Protein AF-A0A820BDB0-F1 (afdb_monomer_lite)

Foldseek 3Di:
DVVVVVVVVVVVVVVVVVVVLVVLLVCLLCVLQVVLLVVLLVQVVVLVVQLVCCCPPVVDDNLVSLVVSLVSNVVVLVCLLCVCQPPPVNVQSNLSHLNSLVSQLVVLVVVLVVQPDPPDQDPSNVSSVVSNVVSVVSSVVSVVSSVVCVVVVVHDSRD

Structure (mmCIF, N/CA/C/O backbone):
data_AF-A0A820BDB0-F1
#
_entry.id   AF-A0A820BDB0-F1
#
loop_
_atom_site.group_PDB
_atom_site.id
_atom_site.type_symbol
_atom_site.label_atom_id
_atom_site.label_alt_id
_atom_site.label_comp_id
_atom_site.label_asym_id
_atom_site.label_entity_id
_atom_site.label_seq_id
_atom_site.pdbx_PDB_ins_code
_atom_site.Cartn_x
_atom_site.Cartn_y
_atom_site.Cartn_z
_atom_site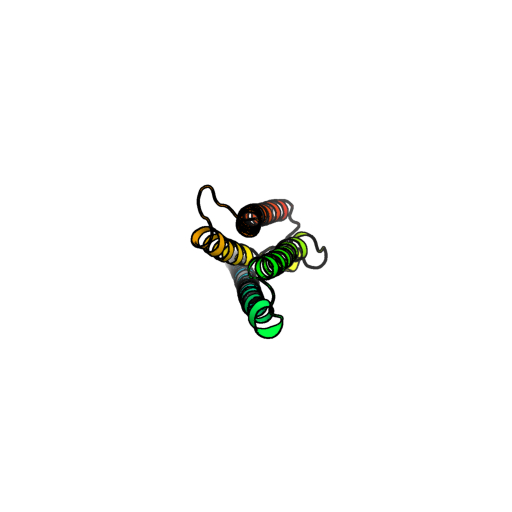.occupancy
_atom_site.B_iso_or_equiv
_atom_site.auth_seq_id
_atom_site.auth_comp_id
_atom_site.auth_asym_id
_atom_site.auth_atom_id
_atom_site.pdbx_PDB_model_num
ATOM 1 N N . MET A 1 1 ? -28.935 -10.140 50.863 1.00 63.50 1 MET A N 1
ATOM 2 C CA . MET A 1 1 ? -28.958 -11.071 49.709 1.00 63.50 1 MET A CA 1
ATOM 3 C C . MET A 1 1 ? -29.262 -10.374 48.379 1.00 63.50 1 MET A C 1
ATOM 5 O O . MET A 1 1 ? -28.378 -10.364 47.539 1.00 63.50 1 MET A O 1
ATOM 9 N N . LYS A 1 2 ? -30.409 -9.692 48.205 1.00 73.88 2 LYS A N 1
ATOM 10 C CA . LYS A 1 2 ? -30.790 -9.021 46.934 1.00 73.88 2 LYS A CA 1
ATOM 11 C C . LYS A 1 2 ? -29.777 -8.003 46.371 1.00 73.88 2 LYS A C 1
ATOM 13 O O . LYS A 1 2 ? -29.694 -7.818 45.164 1.00 73.88 2 LYS A O 1
ATOM 18 N N . PHE A 1 3 ? -28.999 -7.336 47.229 1.00 72.94 3 PHE A N 1
ATOM 19 C CA . PHE A 1 3 ? -27.989 -6.364 46.789 1.00 72.94 3 PHE A CA 1
ATOM 20 C C . PHE A 1 3 ? -26.776 -7.031 46.120 1.00 72.94 3 PHE A C 1
ATOM 22 O O . PHE A 1 3 ? -26.340 -6.586 45.065 1.00 72.94 3 PHE A O 1
ATOM 29 N N . ALA A 1 4 ? -26.282 -8.139 46.683 1.00 73.81 4 ALA A N 1
ATOM 30 C CA . ALA A 1 4 ? -25.167 -8.900 46.113 1.00 73.81 4 ALA A CA 1
ATOM 31 C C . ALA A 1 4 ? -25.529 -9.521 44.751 1.00 73.81 4 ALA A C 1
ATOM 33 O O . ALA A 1 4 ? -24.712 -9.529 43.836 1.00 73.81 4 ALA A O 1
ATOM 34 N N . GLU A 1 5 ? -26.775 -9.969 44.595 1.00 79.44 5 GLU A N 1
ATOM 35 C CA . GLU A 1 5 ? -27.311 -10.486 43.331 1.00 79.44 5 GLU A CA 1
ATOM 36 C C . GLU A 1 5 ? -27.446 -9.389 42.260 1.00 79.44 5 GLU A C 1
ATOM 38 O O . GLU A 1 5 ? -27.127 -9.595 41.090 1.00 79.44 5 GLU A O 1
ATOM 43 N N . LYS A 1 6 ? -27.843 -8.173 42.658 1.00 80.12 6 LYS A N 1
ATOM 44 C CA . LYS A 1 6 ? -27.886 -7.029 41.742 1.00 80.12 6 LYS A CA 1
ATOM 45 C C . LYS A 1 6 ? -26.482 -6.632 41.272 1.00 80.12 6 LYS A C 1
ATOM 47 O O . LYS A 1 6 ? -26.294 -6.412 40.079 1.00 80.12 6 LYS A O 1
ATOM 52 N N . VAL A 1 7 ? -25.496 -6.595 42.171 1.00 80.81 7 VAL A N 1
ATOM 53 C CA . VAL A 1 7 ? -24.095 -6.282 41.824 1.00 80.81 7 VAL A CA 1
ATOM 54 C C . VAL A 1 7 ? -23.508 -7.323 40.866 1.00 80.81 7 VAL A C 1
ATOM 56 O O . VAL A 1 7 ? -22.918 -6.940 39.855 1.00 80.81 7 VAL A O 1
ATOM 59 N N . SER A 1 8 ? -23.738 -8.618 41.110 1.00 82.50 8 SER A N 1
ATOM 60 C CA . SER A 1 8 ? -23.249 -9.678 40.218 1.00 82.50 8 SER A CA 1
ATOM 61 C C . SER A 1 8 ? -23.912 -9.637 38.838 1.00 82.50 8 SER A C 1
ATOM 63 O O . SER A 1 8 ? -23.250 -9.867 37.826 1.00 82.50 8 SER A O 1
ATOM 65 N N . SER A 1 9 ? -25.199 -9.271 38.767 1.00 82.69 9 SER A N 1
ATOM 66 C CA . SER A 1 9 ? -25.885 -9.077 37.487 1.00 82.69 9 SER A CA 1
ATOM 67 C C . SER A 1 9 ? -25.294 -7.913 36.686 1.00 82.69 9 SER A C 1
ATOM 69 O O . SER A 1 9 ? -25.087 -8.049 35.484 1.00 82.69 9 SER A O 1
ATOM 71 N N . VAL A 1 10 ? -24.964 -6.786 37.328 1.00 85.44 10 VAL A N 1
ATOM 72 C CA . VAL A 1 10 ? -24.371 -5.618 36.655 1.00 85.44 10 VAL A CA 1
ATOM 73 C C . VAL A 1 10 ? -22.967 -5.941 36.146 1.00 85.44 10 VAL A C 1
ATOM 75 O O . VAL A 1 10 ? -22.664 -5.628 35.000 1.00 85.44 10 VAL A O 1
ATOM 78 N N . GLN A 1 11 ? -22.140 -6.628 36.943 1.00 85.69 11 GLN A N 1
ATOM 79 C CA . GLN A 1 11 ? -20.815 -7.076 36.497 1.00 85.69 11 GLN A CA 1
ATOM 80 C C . GLN A 1 11 ? -20.902 -7.966 35.255 1.00 85.69 11 GLN A C 1
ATOM 82 O O . GLN A 1 11 ? -20.199 -7.714 34.279 1.00 85.69 11 GLN A O 1
ATOM 87 N N . ARG A 1 12 ? -21.831 -8.929 35.242 1.00 85.00 12 ARG A N 1
ATOM 88 C CA . ARG A 1 12 ? -22.032 -9.822 34.095 1.00 85.00 12 ARG A CA 1
ATOM 89 C C . ARG A 1 12 ? -22.440 -9.063 32.826 1.00 85.00 12 ARG A C 1
ATOM 91 O O . ARG A 1 12 ? -21.932 -9.361 31.751 1.00 85.00 12 ARG A O 1
ATOM 98 N N . HIS A 1 13 ? -23.321 -8.065 32.931 1.00 85.56 13 HIS A N 1
ATOM 99 C CA . HIS A 1 13 ? -23.686 -7.234 31.776 1.00 85.56 13 HIS A CA 1
ATOM 100 C C . HIS A 1 13 ? -22.496 -6.409 31.263 1.00 85.56 13 HIS A C 1
ATOM 102 O O . HIS A 1 13 ? -22.282 -6.346 30.055 1.00 85.56 13 HIS A O 1
ATOM 108 N N . THR A 1 14 ? -21.689 -5.826 32.155 1.00 86.31 14 THR A N 1
ATOM 109 C CA . THR A 1 14 ? -20.484 -5.070 31.772 1.00 86.31 14 THR A CA 1
ATOM 110 C C . THR A 1 14 ? -19.464 -5.954 31.053 1.00 86.31 14 THR A C 1
ATOM 112 O O . THR A 1 14 ? -18.884 -5.534 30.053 1.00 86.31 14 THR A O 1
ATOM 115 N N . GLU A 1 15 ? -19.271 -7.191 31.513 1.00 88.00 15 GLU A N 1
ATOM 116 C CA . GLU A 1 15 ? -18.384 -8.167 30.870 1.00 88.00 15 GLU A CA 1
ATOM 117 C C . GLU A 1 15 ? -18.865 -8.551 29.465 1.00 88.00 15 GLU A C 1
ATOM 119 O O . GLU A 1 15 ? -18.070 -8.542 28.524 1.00 88.00 15 GLU A O 1
ATOM 124 N N . ILE A 1 16 ? -20.168 -8.814 29.300 1.00 87.12 16 ILE A N 1
ATOM 125 C CA . ILE A 1 16 ? -20.770 -9.137 27.997 1.00 87.12 16 ILE A CA 1
ATOM 126 C C . ILE A 1 16 ? -20.604 -7.969 27.020 1.00 87.12 16 ILE A C 1
ATOM 128 O O . ILE A 1 16 ? -20.222 -8.183 25.868 1.00 87.12 16 ILE A O 1
ATOM 132 N N . ILE A 1 17 ? -20.845 -6.734 27.471 1.00 85.44 17 ILE A N 1
ATOM 133 C CA . ILE A 1 17 ? -20.674 -5.533 26.643 1.00 85.44 17 ILE A CA 1
ATOM 134 C C . ILE A 1 17 ? -19.205 -5.386 26.233 1.00 85.44 17 ILE A C 1
ATOM 136 O O . ILE A 1 17 ? -18.908 -5.211 25.054 1.00 85.44 17 ILE A O 1
ATOM 140 N N . ALA A 1 18 ? -18.270 -5.528 27.175 1.00 84.12 18 ALA A N 1
ATOM 141 C CA . ALA A 1 18 ? -16.841 -5.429 26.889 1.00 84.12 18 ALA A CA 1
ATOM 142 C C . ALA A 1 18 ? -16.346 -6.520 25.922 1.00 84.12 18 ALA A C 1
ATOM 144 O O . ALA A 1 18 ? -15.468 -6.268 25.096 1.00 84.12 18 ALA A O 1
ATOM 145 N N . GLN A 1 19 ? -16.889 -7.737 26.004 1.00 86.62 19 GLN A N 1
ATOM 146 C CA . GLN A 1 19 ? -16.579 -8.808 25.059 1.00 86.62 19 GLN A CA 1
ATOM 147 C C . GLN A 1 19 ? -17.158 -8.525 23.670 1.00 86.62 19 GLN A C 1
ATOM 149 O O . GLN A 1 19 ? -16.409 -8.527 22.699 1.00 86.62 19 GLN A O 1
ATOM 154 N N . THR A 1 20 ? -18.443 -8.179 23.593 1.00 86.19 20 THR A N 1
ATOM 155 C CA . THR A 1 20 ? -19.123 -7.842 22.331 1.00 86.19 20 THR A CA 1
ATOM 156 C C . THR A 1 20 ? -18.404 -6.710 21.596 1.00 86.19 20 THR A C 1
ATOM 158 O O . THR A 1 20 ? -18.164 -6.786 20.395 1.00 86.19 20 THR A O 1
ATOM 161 N N . ASN A 1 21 ? -17.974 -5.688 22.335 1.00 83.56 21 ASN A N 1
ATOM 162 C CA . ASN A 1 21 ? -17.204 -4.564 21.814 1.00 83.56 21 ASN A CA 1
ATOM 163 C C . ASN A 1 21 ? -15.867 -4.994 21.189 1.00 83.56 21 ASN A C 1
ATOM 165 O O . ASN A 1 21 ? -15.493 -4.506 20.123 1.00 83.56 21 ASN A O 1
ATOM 169 N N . ARG A 1 22 ? -15.155 -5.932 21.827 1.00 83.19 22 ARG A N 1
ATOM 170 C CA . ARG A 1 22 ? -13.909 -6.492 21.280 1.00 83.19 22 ARG A CA 1
ATOM 171 C C . ARG A 1 22 ? -14.163 -7.318 20.025 1.00 83.19 22 ARG A C 1
ATOM 173 O O . ARG A 1 22 ? -13.412 -7.180 19.063 1.00 83.19 22 ARG A O 1
ATOM 180 N N . ASP A 1 23 ? -15.219 -8.123 20.010 1.00 87.44 23 ASP A N 1
ATOM 181 C CA . ASP A 1 23 ? -15.560 -8.961 18.859 1.00 87.44 23 ASP A CA 1
ATOM 182 C C . ASP A 1 23 ? -15.941 -8.107 17.639 1.00 87.44 23 ASP A C 1
ATOM 184 O O . ASP A 1 23 ? -15.450 -8.350 16.535 1.00 87.44 23 ASP A O 1
ATOM 188 N N . ILE A 1 24 ? -16.736 -7.048 17.842 1.00 85.81 24 ILE A N 1
ATOM 189 C CA . ILE A 1 24 ? -17.090 -6.078 16.793 1.00 85.81 24 ILE A CA 1
ATOM 190 C C . ILE A 1 24 ? -15.837 -5.388 16.251 1.00 85.81 24 ILE A C 1
ATOM 192 O O . ILE A 1 24 ? -15.666 -5.278 15.033 1.00 85.81 24 ILE A O 1
ATOM 196 N N . TRP A 1 25 ? -14.943 -4.947 17.137 1.00 83.69 25 TRP A N 1
ATOM 197 C CA . TRP A 1 25 ? -13.697 -4.299 16.739 1.00 83.69 25 TRP A CA 1
ATOM 198 C C . TRP A 1 25 ? -12.800 -5.233 15.910 1.00 83.69 25 TRP A C 1
ATOM 200 O O . TRP A 1 25 ? -12.346 -4.855 14.827 1.00 83.69 25 TRP A O 1
ATOM 210 N N . CYS A 1 26 ? -12.607 -6.477 16.361 1.00 85.88 26 CYS A N 1
ATOM 211 C CA . CYS A 1 26 ? -11.857 -7.496 15.626 1.00 85.88 26 CYS A CA 1
ATOM 212 C C . CYS A 1 26 ? -12.474 -7.764 14.248 1.00 85.88 26 CYS A C 1
ATOM 214 O O . CYS A 1 26 ? -11.759 -7.813 13.246 1.00 85.88 26 CYS A O 1
ATOM 216 N N . LEU A 1 27 ? -13.801 -7.900 14.173 1.00 88.12 27 LEU A N 1
ATOM 217 C CA . LEU A 1 27 ? -14.504 -8.136 12.915 1.00 88.12 27 LEU A CA 1
ATOM 218 C C . LEU A 1 27 ? -14.298 -6.980 11.930 1.00 88.12 27 LEU A C 1
ATOM 220 O O . LEU A 1 27 ? -13.978 -7.227 10.767 1.00 88.12 27 LEU A O 1
ATOM 224 N N . ARG A 1 28 ? -14.423 -5.727 12.388 1.00 83.69 28 ARG A N 1
ATOM 225 C CA . ARG A 1 28 ? -14.155 -4.532 11.570 1.00 83.69 28 ARG A CA 1
ATOM 226 C C . ARG A 1 28 ? -12.715 -4.537 11.055 1.00 83.69 28 ARG A C 1
ATOM 228 O O . ARG A 1 28 ? -12.499 -4.356 9.857 1.00 83.69 28 ARG A O 1
ATOM 235 N N . PHE A 1 29 ? -11.748 -4.818 11.929 1.00 85.81 29 PHE A N 1
ATOM 236 C CA . PHE A 1 29 ? -10.336 -4.892 11.560 1.00 85.81 29 PHE A CA 1
ATOM 237 C C . PHE A 1 29 ? -10.085 -5.934 10.460 1.00 85.81 29 PHE A C 1
ATOM 239 O O . PHE A 1 29 ? -9.487 -5.612 9.430 1.00 85.81 29 PHE A O 1
ATOM 246 N N . PHE A 1 30 ? -10.566 -7.168 10.636 1.00 89.75 30 PHE A N 1
ATOM 247 C CA . PHE A 1 30 ? -10.361 -8.238 9.658 1.00 89.75 30 PHE A CA 1
ATOM 248 C C . PHE A 1 30 ? -11.111 -7.990 8.349 1.00 89.75 30 PHE A C 1
ATOM 250 O O . PHE A 1 30 ? -10.531 -8.176 7.280 1.00 89.75 30 PHE A O 1
ATOM 257 N N . ALA A 1 31 ? -12.364 -7.534 8.406 1.00 89.62 31 ALA A N 1
ATOM 258 C CA . ALA A 1 31 ? -13.163 -7.276 7.213 1.00 89.62 31 ALA A CA 1
ATOM 259 C C . ALA A 1 31 ? -12.545 -6.164 6.353 1.00 89.62 31 ALA A C 1
ATOM 261 O O . ALA A 1 31 ? -12.357 -6.341 5.148 1.00 89.62 31 ALA A O 1
ATOM 262 N N . GLN A 1 32 ? -12.157 -5.043 6.968 1.00 87.81 32 GLN A N 1
ATOM 263 C CA . GLN A 1 32 ? -11.559 -3.920 6.245 1.00 87.81 32 GLN A CA 1
ATOM 264 C C . GLN A 1 32 ? -10.202 -4.282 5.644 1.00 87.81 32 GLN A C 1
ATOM 266 O O . GLN A 1 32 ? -9.945 -3.959 4.484 1.00 87.81 32 GLN A O 1
ATOM 271 N N . ASN A 1 33 ? -9.350 -4.991 6.391 1.00 91.50 33 ASN A N 1
ATOM 272 C CA . ASN A 1 33 ? -8.068 -5.459 5.867 1.00 91.50 33 ASN A CA 1
ATOM 273 C C . ASN A 1 33 ? -8.242 -6.511 4.771 1.00 91.50 33 ASN A C 1
ATOM 275 O O . ASN A 1 33 ? -7.515 -6.465 3.786 1.00 91.50 33 ASN A O 1
ATOM 279 N N . GLY A 1 34 ? -9.214 -7.416 4.893 1.00 92.62 34 GLY A N 1
ATOM 280 C CA . GLY A 1 34 ? -9.510 -8.423 3.875 1.00 92.62 34 GLY A CA 1
ATOM 281 C C . GLY A 1 34 ? -9.931 -7.797 2.545 1.00 92.62 34 GLY A C 1
ATOM 282 O O . GLY A 1 34 ? -9.363 -8.119 1.501 1.00 92.62 34 GLY A O 1
ATOM 283 N N . VAL A 1 35 ? -10.868 -6.842 2.580 1.00 92.06 35 VAL A N 1
ATOM 284 C CA . VAL A 1 35 ? -11.305 -6.111 1.378 1.00 92.06 35 VAL A CA 1
ATOM 285 C C . VAL A 1 35 ? -10.161 -5.280 0.797 1.00 92.06 35 VAL A C 1
ATOM 287 O O . VAL A 1 35 ? -9.939 -5.304 -0.413 1.00 92.06 35 VAL A O 1
ATOM 290 N N . ALA A 1 36 ? -9.394 -4.586 1.641 1.00 91.94 36 ALA A N 1
ATOM 291 C CA . ALA A 1 36 ? -8.279 -3.760 1.190 1.00 91.94 36 ALA A CA 1
ATOM 292 C C . ALA A 1 36 ? -7.143 -4.601 0.574 1.00 91.94 36 ALA A C 1
ATOM 294 O O . ALA A 1 36 ? -6.585 -4.223 -0.456 1.00 91.94 36 ALA A O 1
ATOM 295 N N . PHE A 1 37 ? -6.841 -5.766 1.154 1.00 94.94 37 PHE A N 1
ATOM 296 C CA . PHE A 1 37 ? -5.898 -6.738 0.601 1.00 94.94 37 PHE A CA 1
ATOM 297 C C . PHE A 1 37 ? -6.348 -7.217 -0.779 1.00 94.94 37 PHE A C 1
ATOM 299 O O . PHE A 1 37 ? -5.568 -7.191 -1.731 1.00 94.94 37 PHE A O 1
ATOM 306 N N . PHE A 1 38 ? -7.617 -7.625 -0.900 1.00 95.44 38 PHE A N 1
ATOM 307 C CA . PHE A 1 38 ? -8.180 -8.075 -2.169 1.00 95.44 38 PHE A CA 1
ATOM 308 C C . PHE A 1 38 ? -8.103 -6.972 -3.231 1.00 95.44 38 PHE A C 1
ATOM 310 O O . PHE A 1 38 ? -7.616 -7.221 -4.333 1.00 95.44 38 PHE A O 1
ATOM 317 N N . ALA A 1 39 ? -8.487 -5.742 -2.880 1.00 94.88 39 ALA A N 1
ATOM 318 C CA . ALA A 1 39 ? -8.399 -4.590 -3.770 1.00 94.88 39 ALA A CA 1
ATOM 319 C C . ALA A 1 39 ? -6.956 -4.343 -4.245 1.00 94.88 39 ALA A C 1
ATOM 321 O O . ALA A 1 39 ? -6.716 -4.254 -5.450 1.00 94.88 39 ALA A O 1
ATOM 322 N N . ALA A 1 40 ? -5.977 -4.319 -3.334 1.00 95.38 40 ALA A N 1
ATOM 323 C CA . ALA A 1 40 ? -4.567 -4.134 -3.683 1.00 95.38 40 ALA A CA 1
ATOM 324 C C . ALA A 1 40 ? -4.049 -5.251 -4.607 1.00 95.38 40 ALA A C 1
ATOM 326 O O . ALA A 1 40 ? -3.38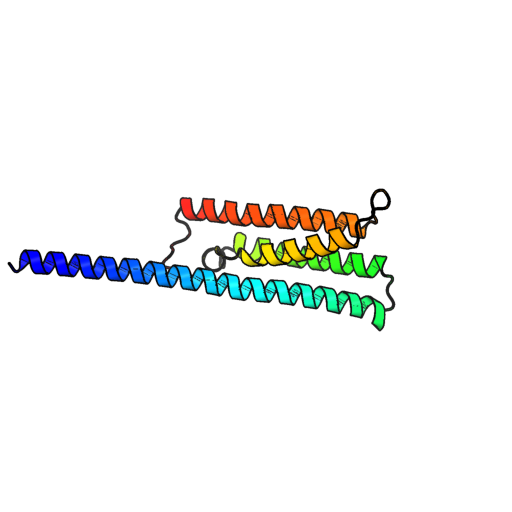6 -4.986 -5.612 1.00 95.38 40 ALA A O 1
ATOM 327 N N . TRP A 1 41 ? -4.414 -6.504 -4.325 1.00 96.12 41 TRP A N 1
ATOM 328 C CA . TRP A 1 41 ? -4.028 -7.645 -5.153 1.00 96.12 41 TRP A CA 1
ATOM 329 C C . TRP A 1 41 ? -4.638 -7.573 -6.559 1.00 96.12 41 TRP A C 1
ATOM 331 O O . TRP A 1 41 ? -3.964 -7.844 -7.557 1.00 96.12 41 TRP A O 1
ATOM 341 N N . THR A 1 42 ? -5.906 -7.164 -6.667 1.00 97.12 42 THR A N 1
ATOM 342 C CA . THR A 1 42 ? -6.556 -6.951 -7.969 1.00 97.12 42 THR A CA 1
ATOM 343 C C . THR A 1 42 ? -5.942 -5.790 -8.747 1.00 97.12 42 THR A C 1
ATOM 345 O O . THR 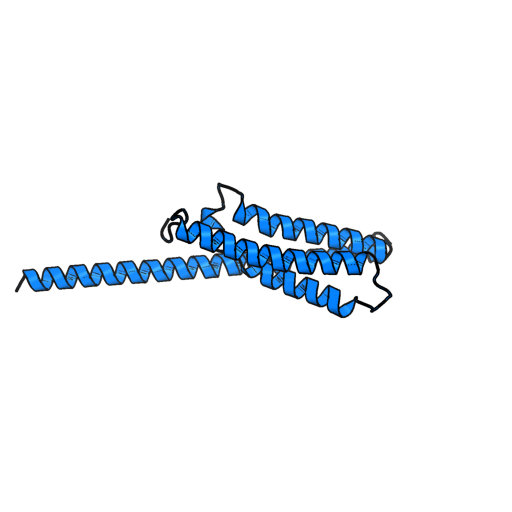A 1 42 ? -5.763 -5.922 -9.957 1.00 97.12 42 THR A O 1
ATOM 348 N N . ALA A 1 43 ? -5.532 -4.708 -8.075 1.00 96.06 43 ALA A N 1
ATOM 349 C CA . ALA A 1 43 ? -4.838 -3.592 -8.711 1.00 96.06 43 ALA A CA 1
ATOM 350 C C . ALA A 1 43 ? -3.502 -4.039 -9.325 1.00 96.06 43 ALA A C 1
ATOM 352 O O . ALA A 1 43 ? -3.220 -3.718 -10.476 1.00 96.06 43 ALA A O 1
ATOM 353 N N . ILE A 1 44 ? -2.719 -4.866 -8.622 1.00 95.75 44 ILE A N 1
ATOM 354 C CA . ILE A 1 44 ? -1.480 -5.441 -9.175 1.00 95.75 44 ILE A CA 1
ATOM 355 C C . ILE A 1 44 ? -1.763 -6.331 -10.384 1.00 95.75 44 ILE A C 1
ATOM 357 O O . ILE A 1 44 ? -1.083 -6.225 -11.404 1.00 95.75 44 ILE A O 1
ATOM 361 N N . ARG A 1 45 ? -2.773 -7.206 -10.307 1.00 96.56 45 ARG A N 1
ATOM 362 C CA . ARG A 1 45 ? -3.155 -8.040 -11.458 1.00 96.56 45 ARG A CA 1
ATOM 363 C C . ARG A 1 45 ? -3.538 -7.191 -12.665 1.00 96.56 45 ARG A C 1
ATOM 365 O O . ARG A 1 45 ? -3.128 -7.510 -13.777 1.00 96.56 45 ARG A O 1
ATOM 372 N N . PHE A 1 46 ? -4.276 -6.108 -12.443 1.00 97.38 46 PHE A N 1
ATOM 373 C CA . PHE A 1 46 ? -4.616 -5.148 -13.485 1.00 97.38 46 PHE A CA 1
ATOM 374 C C . PHE A 1 46 ? -3.365 -4.487 -14.081 1.00 97.38 46 PHE A C 1
ATOM 376 O O . PHE A 1 46 ? -3.211 -4.491 -15.295 1.00 97.38 46 PHE A O 1
ATOM 383 N N . ILE A 1 47 ? -2.438 -4.005 -13.251 1.00 96.12 47 ILE A N 1
ATOM 384 C CA . ILE A 1 47 ? -1.149 -3.413 -13.657 1.00 96.12 47 ILE A CA 1
ATOM 385 C C . ILE A 1 47 ? -0.342 -4.382 -14.542 1.00 96.12 47 ILE A C 1
ATOM 387 O O . ILE A 1 47 ? 0.149 -3.995 -15.603 1.00 96.12 47 ILE A O 1
ATOM 391 N N . LEU A 1 48 ? -0.252 -5.659 -14.158 1.00 94.62 48 LEU A N 1
ATOM 392 C CA . LEU A 1 48 ? 0.455 -6.694 -14.925 1.00 94.62 48 LEU A CA 1
ATOM 393 C C . LEU A 1 48 ? -0.241 -7.037 -16.252 1.00 94.62 48 LEU A C 1
ATOM 395 O O . LEU A 1 48 ? 0.414 -7.187 -17.289 1.00 94.62 48 LEU A O 1
ATOM 399 N N . ALA A 1 49 ? -1.571 -7.141 -16.240 1.00 96.75 49 ALA A N 1
ATOM 400 C CA . ALA A 1 49 ? -2.351 -7.341 -17.458 1.00 96.75 49 ALA A CA 1
ATOM 401 C C . ALA A 1 49 ? -2.208 -6.138 -18.402 1.00 96.75 49 ALA A C 1
ATOM 403 O O . ALA A 1 49 ? -2.020 -6.312 -19.605 1.00 96.75 49 ALA A O 1
ATOM 404 N N . PHE A 1 50 ? -2.209 -4.922 -17.853 1.00 97.06 50 PHE A N 1
ATOM 405 C CA . PHE A 1 50 ? -2.036 -3.688 -18.606 1.00 97.06 50 PHE A CA 1
ATOM 406 C C . PHE A 1 50 ? -0.638 -3.594 -19.227 1.00 97.06 50 PHE A C 1
ATOM 408 O O . PHE A 1 50 ? -0.525 -3.268 -20.403 1.00 97.06 50 PHE A O 1
ATOM 415 N N . TYR A 1 51 ? 0.421 -3.984 -18.510 1.00 96.06 51 TYR A N 1
ATOM 416 C CA . TYR A 1 51 ? 1.771 -4.100 -19.077 1.00 96.06 51 TYR A CA 1
ATOM 417 C C . TYR A 1 51 ? 1.814 -5.007 -20.310 1.00 96.06 51 TYR A C 1
ATOM 419 O O . TYR A 1 51 ? 2.393 -4.643 -21.334 1.00 96.06 51 TYR A O 1
ATOM 427 N N . THR A 1 52 ? 1.164 -6.170 -20.223 1.00 96.12 52 THR A N 1
ATOM 428 C CA . THR A 1 52 ? 1.068 -7.115 -21.344 1.00 96.12 52 THR A CA 1
ATOM 429 C C . THR A 1 52 ? 0.275 -6.505 -22.498 1.00 96.12 52 THR A C 1
ATOM 431 O O . THR A 1 52 ? 0.683 -6.610 -23.653 1.00 96.12 52 THR A O 1
ATOM 434 N N . PHE A 1 53 ? -0.818 -5.802 -22.193 1.00 97.44 53 PHE A N 1
ATOM 435 C CA . PHE A 1 53 ? -1.630 -5.115 -23.190 1.00 97.44 53 PHE A CA 1
ATOM 436 C C . PHE A 1 53 ? -0.837 -4.046 -23.962 1.00 97.44 53 PHE A C 1
ATOM 438 O O . PHE A 1 53 ? -0.885 -4.022 -25.192 1.00 97.44 53 PHE A O 1
ATOM 445 N N . LEU A 1 54 ? -0.056 -3.213 -23.263 1.00 97.06 54 LEU A N 1
ATOM 446 C CA . LEU A 1 54 ? 0.782 -2.174 -23.876 1.00 97.06 54 LEU A CA 1
ATOM 447 C C . LEU A 1 54 ? 1.800 -2.753 -24.872 1.00 97.06 54 LEU A C 1
ATOM 449 O O . LEU A 1 54 ? 2.067 -2.144 -25.907 1.00 97.06 54 LEU A O 1
ATOM 453 N N . GLN A 1 55 ? 2.352 -3.931 -24.587 1.00 96.56 55 GLN A N 1
ATOM 454 C CA . GLN A 1 55 ? 3.312 -4.570 -25.488 1.00 96.56 55 GLN A CA 1
ATOM 455 C C . GLN A 1 55 ? 2.639 -5.269 -26.659 1.00 96.56 55 GLN A C 1
ATOM 457 O O . GLN A 1 55 ? 3.033 -5.070 -27.803 1.00 96.56 55 GLN A O 1
ATOM 462 N N . VAL A 1 56 ? 1.634 -6.097 -26.376 1.00 95.94 56 VAL A N 1
ATOM 463 C CA . VAL A 1 56 ? 1.048 -6.990 -27.380 1.00 95.94 56 VAL A CA 1
ATOM 464 C C . VAL A 1 56 ? 0.141 -6.229 -28.340 1.00 95.94 56 VAL A C 1
ATOM 466 O O . VAL A 1 56 ? 0.204 -6.458 -29.543 1.00 95.94 56 VAL A O 1
ATOM 469 N N . PHE A 1 57 ? -0.690 -5.319 -27.830 1.00 96.19 57 PHE A N 1
ATOM 470 C CA . PHE A 1 57 ? -1.696 -4.638 -28.648 1.00 96.19 57 PHE A CA 1
ATOM 471 C C . PHE A 1 57 ? -1.249 -3.259 -29.128 1.00 96.19 57 PHE A C 1
ATOM 473 O O . PHE A 1 57 ? -1.622 -2.857 -30.225 1.00 96.19 57 PHE A O 1
ATOM 480 N N . LEU A 1 58 ? -0.450 -2.535 -28.335 1.00 95.00 58 LEU A N 1
ATOM 481 C CA . LEU A 1 58 ? 0.044 -1.203 -28.713 1.00 95.00 58 LEU A CA 1
ATOM 482 C C . LEU A 1 58 ? 1.486 -1.209 -29.238 1.00 95.00 58 LEU A C 1
ATOM 484 O O . LEU A 1 58 ? 1.977 -0.163 -29.657 1.00 95.00 58 LEU A O 1
ATOM 488 N N . GLY A 1 59 ? 2.173 -2.358 -29.221 1.00 94.94 59 GLY A N 1
ATOM 489 C CA . GLY A 1 59 ? 3.529 -2.493 -29.760 1.00 94.94 59 GLY A CA 1
ATOM 490 C C . GLY A 1 59 ? 4.575 -1.629 -29.049 1.00 94.94 59 GLY A C 1
ATOM 491 O O . GLY A 1 59 ? 5.612 -1.314 -29.634 1.00 94.94 59 GLY A O 1
ATOM 492 N N . LEU A 1 60 ? 4.311 -1.191 -27.813 1.00 96.44 60 LEU A N 1
ATOM 493 C CA . LEU A 1 60 ? 5.226 -0.318 -27.084 1.00 96.44 60 LEU A CA 1
ATOM 494 C C . LEU A 1 60 ? 6.465 -1.084 -26.612 1.00 96.44 60 LEU A C 1
ATOM 496 O O . LEU A 1 60 ? 6.399 -2.251 -26.224 1.00 96.44 60 LEU A O 1
ATOM 500 N N . SER A 1 61 ? 7.608 -0.393 -26.564 1.00 95.81 61 SER A N 1
ATOM 501 C CA . SER A 1 61 ? 8.848 -0.976 -26.039 1.00 95.81 61 SER A CA 1
ATOM 502 C C . SER A 1 61 ? 8.701 -1.401 -24.569 1.00 95.81 61 SER A C 1
ATOM 504 O O . SER A 1 61 ? 7.922 -0.806 -23.814 1.00 95.81 61 SER A O 1
ATOM 506 N N . LEU A 1 62 ? 9.496 -2.385 -24.126 1.00 92.00 62 LEU A N 1
ATOM 507 C CA . LEU A 1 62 ? 9.540 -2.806 -22.715 1.00 92.00 62 LEU A CA 1
ATOM 508 C C . LEU A 1 62 ? 9.853 -1.630 -21.781 1.00 92.00 62 LEU A C 1
ATOM 510 O O . LEU A 1 62 ? 9.249 -1.493 -20.718 1.00 92.00 62 LEU A O 1
ATOM 514 N N . ALA A 1 63 ? 10.778 -0.758 -22.191 1.00 93.12 63 ALA A N 1
ATOM 515 C CA . ALA A 1 63 ? 11.182 0.396 -21.399 1.00 93.12 63 ALA A CA 1
ATOM 516 C C . ALA A 1 63 ? 10.015 1.372 -21.190 1.00 93.12 63 ALA A C 1
ATOM 518 O O . ALA A 1 63 ? 9.752 1.772 -20.054 1.00 93.12 63 ALA A O 1
ATOM 519 N N . THR A 1 64 ? 9.295 1.719 -22.261 1.00 95.38 64 THR A N 1
ATOM 520 C CA . THR A 1 64 ? 8.144 2.632 -22.202 1.00 95.38 64 THR A CA 1
ATOM 521 C C . THR A 1 64 ? 6.983 2.011 -21.433 1.00 95.38 64 THR A C 1
ATOM 523 O O . THR A 1 64 ? 6.453 2.640 -20.519 1.00 95.38 64 THR A O 1
ATOM 526 N N . SER A 1 65 ? 6.635 0.758 -21.738 1.00 96.38 65 SER A N 1
ATOM 527 C CA . SER A 1 65 ? 5.551 0.033 -21.065 1.00 96.38 65 SER A CA 1
ATOM 528 C C . SER A 1 65 ? 5.809 -0.095 -19.565 1.00 96.38 65 SER A C 1
ATOM 530 O O . SER A 1 65 ? 4.916 0.151 -18.759 1.00 96.38 65 SER A O 1
ATOM 532 N N . GLY A 1 66 ? 7.050 -0.410 -19.177 1.00 95.12 66 GLY A N 1
ATOM 533 C CA . GLY A 1 66 ? 7.443 -0.499 -17.773 1.00 95.12 66 GLY A CA 1
ATOM 534 C C . GLY A 1 66 ? 7.329 0.841 -17.051 1.00 95.12 66 GLY A C 1
ATOM 535 O O . GLY A 1 66 ? 6.798 0.885 -15.949 1.00 95.12 66 GLY A O 1
ATOM 536 N N . THR A 1 67 ? 7.741 1.947 -17.682 1.00 95.69 67 THR A N 1
ATOM 537 C CA . THR A 1 67 ? 7.579 3.282 -17.083 1.00 95.69 67 THR A CA 1
ATOM 538 C C . THR A 1 67 ? 6.103 3.625 -16.868 1.00 95.69 67 THR A C 1
ATOM 540 O O . THR A 1 67 ? 5.748 4.073 -15.784 1.00 95.69 67 THR A O 1
ATOM 543 N N . ILE A 1 68 ? 5.234 3.387 -17.859 1.00 96.44 68 ILE A N 1
ATOM 544 C CA . ILE A 1 68 ? 3.791 3.676 -17.749 1.00 96.44 68 ILE A CA 1
ATOM 545 C C . ILE A 1 68 ? 3.168 2.900 -16.585 1.00 96.44 68 ILE A C 1
ATOM 547 O O . ILE A 1 68 ? 2.412 3.451 -15.789 1.00 96.44 68 ILE A O 1
ATOM 551 N N . VAL A 1 69 ? 3.497 1.616 -16.484 1.00 96.50 69 VAL A N 1
ATOM 552 C CA . VAL A 1 69 ? 2.917 0.706 -15.495 1.00 96.50 69 VAL A CA 1
ATOM 553 C C . VAL A 1 69 ? 3.432 0.996 -14.088 1.00 96.50 69 VAL A C 1
ATOM 555 O O . VAL A 1 69 ? 2.648 0.924 -13.147 1.00 96.50 69 VAL A O 1
ATOM 558 N N . LEU A 1 70 ? 4.702 1.383 -13.937 1.00 95.56 70 LEU A N 1
ATOM 559 C CA . LEU A 1 70 ? 5.247 1.850 -12.658 1.00 95.56 70 LEU A CA 1
ATOM 560 C C . LEU A 1 70 ? 4.576 3.157 -12.217 1.00 95.56 70 LEU A C 1
ATOM 562 O O . LEU A 1 70 ? 4.036 3.224 -11.122 1.00 95.56 70 LEU A O 1
ATOM 566 N N . VAL A 1 71 ? 4.446 4.146 -13.111 1.00 95.94 71 VAL A N 1
ATOM 567 C CA . VAL A 1 71 ? 3.715 5.392 -12.804 1.00 95.94 71 VAL A CA 1
ATOM 568 C C . VAL A 1 71 ? 2.274 5.107 -12.376 1.00 95.94 71 VAL A C 1
ATOM 570 O O . VAL A 1 71 ? 1.783 5.685 -11.407 1.00 95.94 71 VAL A O 1
ATOM 573 N N . LEU A 1 72 ? 1.591 4.191 -13.062 1.00 96.50 72 LEU A N 1
ATOM 574 C CA . LEU A 1 72 ? 0.249 3.768 -12.680 1.00 96.50 72 LEU A CA 1
ATOM 575 C C . LEU A 1 72 ? 0.237 3.089 -11.300 1.00 96.50 72 LEU A C 1
ATOM 577 O O . LEU A 1 72 ? -0.648 3.361 -10.490 1.00 96.50 72 LEU A O 1
ATOM 581 N N . ALA A 1 73 ? 1.228 2.247 -11.004 1.00 95.69 73 ALA A N 1
ATOM 582 C CA . ALA A 1 73 ? 1.386 1.617 -9.698 1.00 95.69 73 ALA A CA 1
ATOM 583 C C . ALA A 1 73 ? 1.626 2.652 -8.585 1.00 95.69 73 ALA A C 1
ATOM 585 O O . ALA A 1 73 ? 1.009 2.548 -7.523 1.00 95.69 73 ALA A O 1
ATOM 586 N N . ALA A 1 74 ? 2.426 3.690 -8.842 1.00 95.00 74 ALA A N 1
ATOM 587 C CA . ALA A 1 74 ? 2.609 4.813 -7.928 1.00 95.00 74 ALA A CA 1
ATOM 588 C C . ALA A 1 74 ? 1.291 5.551 -7.659 1.00 95.00 74 ALA A C 1
ATOM 590 O O . ALA A 1 74 ? 0.985 5.845 -6.504 1.00 95.00 74 ALA A O 1
ATOM 591 N N . VAL A 1 75 ? 0.474 5.799 -8.691 1.00 95.81 75 VAL A N 1
ATOM 592 C CA . VAL A 1 75 ? -0.861 6.400 -8.518 1.00 95.81 75 VAL A CA 1
ATOM 593 C C . VAL A 1 75 ? -1.721 5.542 -7.591 1.00 95.81 75 VAL A C 1
ATOM 595 O O . VAL A 1 75 ? -2.292 6.074 -6.640 1.00 95.81 75 VAL A O 1
ATOM 598 N N . PHE A 1 76 ? -1.760 4.222 -7.798 1.00 95.12 76 PHE A N 1
ATOM 599 C CA . PHE A 1 76 ? -2.482 3.321 -6.900 1.00 95.12 76 PHE A CA 1
ATOM 600 C C . PHE A 1 76 ? -1.938 3.382 -5.467 1.00 95.12 76 PHE A C 1
ATOM 602 O O . PHE A 1 76 ? -2.723 3.557 -4.538 1.00 95.12 76 PHE A O 1
ATOM 609 N N . ALA A 1 77 ? -0.621 3.298 -5.265 1.00 93.19 77 ALA A N 1
ATOM 610 C CA . ALA A 1 77 ? -0.016 3.375 -3.934 1.00 93.19 77 ALA A CA 1
ATOM 611 C C . ALA A 1 77 ? -0.361 4.696 -3.217 1.00 93.19 77 ALA A C 1
ATOM 613 O O . ALA A 1 77 ? -0.727 4.689 -2.040 1.00 93.19 77 ALA A O 1
ATOM 614 N N . ILE A 1 78 ? -0.338 5.821 -3.940 1.00 93.38 78 ILE A N 1
ATOM 615 C CA . ILE A 1 78 ? -0.776 7.131 -3.439 1.00 93.38 78 ILE A CA 1
ATOM 616 C C . ILE A 1 78 ? -2.254 7.077 -3.049 1.00 93.38 78 ILE A C 1
ATOM 618 O O . ILE A 1 78 ? -2.608 7.494 -1.950 1.00 93.38 78 ILE A O 1
ATOM 622 N N . THR A 1 79 ? -3.129 6.531 -3.893 1.00 91.69 79 THR A N 1
ATOM 623 C CA . THR A 1 79 ? -4.557 6.378 -3.576 1.00 91.69 79 THR A CA 1
ATOM 624 C C . THR A 1 79 ? -4.772 5.562 -2.295 1.00 91.69 79 THR A C 1
ATOM 626 O O . THR A 1 79 ? -5.520 5.995 -1.415 1.00 91.69 79 THR A O 1
ATOM 629 N N . PHE A 1 80 ? -4.066 4.437 -2.144 1.00 91.44 80 PHE A N 1
ATOM 630 C CA . PHE A 1 80 ? -4.129 3.585 -0.952 1.00 91.44 80 PHE A CA 1
ATOM 631 C C . PHE A 1 80 ? -3.553 4.251 0.306 1.00 91.44 80 PHE A C 1
ATOM 633 O O . PHE A 1 80 ? -3.969 3.910 1.410 1.00 91.44 80 PHE A O 1
ATOM 640 N N . PHE A 1 81 ? -2.645 5.221 0.173 1.00 90.38 81 PHE A N 1
ATOM 641 C CA . PHE A 1 81 ? -2.197 6.031 1.305 1.00 90.38 81 PHE A CA 1
ATOM 642 C C . PHE A 1 81 ? -3.190 7.139 1.645 1.00 90.38 81 PHE A C 1
ATOM 644 O O . PHE A 1 81 ? -3.591 7.283 2.797 1.00 90.38 81 PHE A O 1
ATOM 651 N N . PHE A 1 82 ? -3.589 7.939 0.660 1.00 89.62 82 PHE A N 1
ATOM 652 C CA . PHE A 1 82 ? -4.283 9.193 0.917 1.00 89.62 82 PHE A CA 1
ATOM 653 C C . PHE A 1 82 ? -5.759 9.015 1.255 1.00 89.62 82 PHE A C 1
ATOM 655 O O . PHE A 1 82 ? -6.242 9.696 2.159 1.00 89.62 82 PHE A O 1
ATOM 662 N N . ILE A 1 83 ? -6.472 8.102 0.586 1.00 87.25 83 ILE A N 1
ATOM 663 C CA . ILE A 1 83 ? -7.908 7.915 0.837 1.00 87.25 83 ILE A CA 1
ATOM 664 C C . ILE A 1 83 ? -8.162 7.496 2.294 1.00 87.25 83 ILE A C 1
ATOM 666 O O . ILE A 1 83 ? -8.916 8.198 2.968 1.00 87.25 83 ILE A O 1
ATOM 670 N N . PRO A 1 84 ? -7.515 6.446 2.835 1.00 82.44 84 PRO A N 1
ATOM 671 C CA . PRO A 1 84 ? -7.795 5.999 4.199 1.00 82.44 84 PRO A CA 1
ATOM 672 C C . PRO A 1 84 ? -7.266 6.969 5.257 1.00 82.44 84 PRO A C 1
ATOM 674 O O . PRO A 1 84 ? -7.839 7.098 6.337 1.00 82.44 84 PRO A O 1
ATOM 677 N N . ASN A 1 85 ? -6.162 7.666 4.962 1.00 82.75 85 ASN A N 1
ATOM 678 C CA . ASN A 1 85 ? -5.483 8.483 5.959 1.00 82.75 85 ASN A CA 1
ATOM 679 C C . ASN A 1 85 ? -5.906 9.954 5.959 1.00 82.75 85 ASN A C 1
ATOM 681 O O . ASN A 1 85 ? -5.816 10.564 7.015 1.00 82.75 85 ASN A O 1
ATOM 685 N N . PHE A 1 86 ? -6.367 10.555 4.864 1.00 83.38 86 PHE A N 1
ATOM 686 C CA . PHE A 1 86 ? -6.595 12.011 4.807 1.00 83.38 86 PHE A CA 1
ATOM 687 C C . PHE A 1 86 ? -8.012 12.417 4.409 1.00 83.38 86 PHE A C 1
ATOM 689 O O . PHE A 1 86 ? -8.374 13.580 4.585 1.00 83.38 86 PHE A O 1
ATOM 696 N N . ASN A 1 87 ? -8.839 11.494 3.919 1.00 80.06 87 ASN A N 1
ATOM 697 C CA . ASN A 1 87 ? -10.227 11.812 3.614 1.00 80.06 87 ASN A CA 1
ATOM 698 C C . ASN A 1 87 ? -11.056 11.869 4.907 1.00 80.06 87 ASN A C 1
ATOM 700 O O . ASN A 1 87 ? -11.378 10.833 5.480 1.00 80.06 87 ASN A O 1
ATOM 704 N N . ALA A 1 88 ? -11.424 13.074 5.349 1.00 68.38 88 ALA A N 1
ATOM 705 C CA . ALA A 1 88 ? -12.141 13.300 6.608 1.00 68.38 88 ALA A CA 1
ATOM 706 C C . ALA A 1 88 ? -13.419 12.454 6.768 1.00 68.38 88 ALA A C 1
ATOM 708 O O . ALA A 1 88 ? -13.735 12.065 7.885 1.00 68.38 88 ALA A O 1
ATOM 709 N N . ALA A 1 89 ? -14.113 12.120 5.673 1.00 68.88 89 ALA A N 1
ATOM 710 C CA . ALA A 1 89 ? -15.317 11.289 5.716 1.00 68.88 89 ALA A CA 1
ATOM 711 C C . ALA A 1 89 ? -15.027 9.787 5.895 1.00 68.88 89 ALA A C 1
ATOM 713 O O . ALA A 1 89 ? -15.889 9.046 6.353 1.00 68.88 89 ALA A O 1
ATOM 714 N N . LEU A 1 90 ? -13.827 9.333 5.521 1.00 70.56 90 LEU A N 1
ATOM 715 C CA . LEU A 1 90 ? -13.444 7.916 5.507 1.00 70.56 90 LEU A CA 1
ATOM 716 C C . LEU A 1 90 ? -12.393 7.568 6.561 1.00 70.56 90 LEU A C 1
ATOM 718 O O . LEU A 1 90 ? -12.155 6.392 6.808 1.00 70.56 90 LEU A O 1
ATOM 722 N N . VAL A 1 91 ? -11.763 8.559 7.196 1.00 70.00 91 VAL A N 1
ATOM 723 C CA . VAL A 1 91 ? -10.693 8.338 8.178 1.00 70.00 91 VAL A CA 1
ATOM 724 C C . VAL A 1 91 ? -11.148 7.444 9.329 1.00 70.00 91 VAL A C 1
ATOM 726 O O . VAL A 1 91 ? -10.402 6.554 9.716 1.00 70.00 91 VAL A O 1
ATOM 729 N N . GLU A 1 92 ? -12.362 7.620 9.845 1.00 68.25 92 GLU A N 1
ATOM 730 C CA . GLU A 1 92 ? -12.885 6.788 10.942 1.00 68.25 92 GLU A CA 1
ATOM 731 C C . GLU A 1 92 ? -13.183 5.353 10.480 1.00 68.25 92 GLU A C 1
ATOM 733 O O . GLU A 1 92 ? -12.924 4.385 11.191 1.00 68.25 92 GLU A O 1
ATOM 738 N N . GLN A 1 93 ? -13.648 5.207 9.239 1.00 68.81 93 GLN A N 1
ATOM 739 C CA . GLN A 1 93 ? -14.092 3.936 8.666 1.00 68.81 93 GLN A CA 1
ATOM 740 C C . GLN A 1 93 ? -12.958 3.136 8.022 1.00 68.81 93 GLN A C 1
ATOM 742 O O . GLN A 1 93 ? -13.110 1.940 7.810 1.00 68.81 93 GLN A O 1
ATOM 747 N N . CYS A 1 94 ? -11.839 3.768 7.675 1.00 70.00 94 CYS A N 1
ATOM 748 C CA . CYS A 1 94 ? -10.734 3.142 6.948 1.00 70.00 94 CYS A CA 1
ATOM 749 C C . CYS A 1 94 ? -9.407 3.179 7.719 1.00 70.00 94 CYS A C 1
ATOM 751 O O . CYS A 1 94 ? -8.398 2.694 7.205 1.00 70.00 94 CYS A O 1
ATOM 753 N N . ALA A 1 95 ? -9.390 3.690 8.957 1.00 69.75 95 ALA A N 1
ATOM 754 C CA . ALA A 1 95 ? -8.182 3.794 9.785 1.00 69.75 95 ALA A CA 1
ATOM 755 C C . ALA A 1 95 ? -7.450 2.461 10.014 1.00 69.75 95 ALA A C 1
ATOM 757 O O . ALA A 1 95 ? -6.262 2.472 10.330 1.00 69.75 95 ALA A O 1
ATOM 758 N N . TYR A 1 96 ? -8.135 1.323 9.870 1.00 71.56 96 TYR A N 1
ATOM 759 C CA . TYR A 1 96 ? -7.561 0.003 10.120 1.00 71.56 96 TYR A CA 1
ATOM 760 C C . TYR A 1 96 ? -6.907 -0.637 8.888 1.00 71.56 96 TYR A C 1
ATOM 762 O O . TYR A 1 96 ? -6.472 -1.782 8.970 1.00 71.56 96 TYR A O 1
ATOM 770 N N . GLN A 1 97 ? -6.843 0.041 7.739 1.00 83.50 97 GLN A N 1
ATOM 771 C CA . GLN A 1 97 ? -6.338 -0.550 6.496 1.00 83.50 97 GLN A CA 1
ATOM 772 C C . GLN A 1 97 ? -4.801 -0.570 6.433 1.00 83.50 97 GLN A C 1
ATOM 774 O O . GLN A 1 97 ? -4.162 0.390 6.006 1.00 83.50 97 GLN A O 1
ATOM 779 N N . PHE A 1 98 ? -4.205 -1.710 6.792 1.00 87.88 98 PHE A N 1
ATOM 780 C CA . PHE A 1 98 ? -2.753 -1.939 6.720 1.00 87.88 98 PHE A CA 1
ATOM 781 C C . PHE A 1 98 ? -2.363 -3.006 5.697 1.00 87.88 98 PHE A C 1
ATOM 783 O O . PHE A 1 98 ? -1.267 -2.970 5.139 1.00 87.88 98 PHE A O 1
ATOM 790 N N . ALA A 1 99 ? -3.268 -3.942 5.415 1.00 91.62 99 ALA A N 1
ATOM 791 C CA . ALA A 1 99 ? -3.015 -5.068 4.527 1.00 91.62 99 ALA A CA 1
ATOM 792 C C . ALA A 1 99 ? -2.566 -4.703 3.093 1.00 91.62 99 ALA A C 1
ATOM 794 O O . ALA A 1 99 ? -1.736 -5.443 2.557 1.00 91.62 99 ALA A O 1
ATOM 795 N N . PRO A 1 100 ? -3.006 -3.586 2.465 1.00 93.50 100 PRO A N 1
ATOM 796 C CA . PRO A 1 100 ? -2.492 -3.180 1.155 1.00 93.50 100 PRO A CA 1
ATOM 797 C C . PRO A 1 100 ? -0.969 -3.027 1.111 1.00 93.50 100 PRO A C 1
ATOM 799 O O . PRO A 1 100 ? -0.349 -3.367 0.107 1.00 93.50 100 PRO A O 1
ATOM 802 N N . TRP A 1 101 ? -0.345 -2.566 2.199 1.00 94.44 101 TRP A N 1
ATOM 803 C CA . TRP A 1 101 ? 1.103 -2.346 2.239 1.00 94.44 101 TRP A CA 1
ATOM 804 C C . TRP A 1 101 ? 1.886 -3.648 2.125 1.00 94.44 101 TRP A C 1
ATOM 806 O O . TRP A 1 101 ? 2.891 -3.680 1.425 1.00 94.44 101 TRP A O 1
ATOM 816 N N . ILE A 1 102 ? 1.395 -4.737 2.724 1.00 94.75 102 ILE A N 1
ATOM 817 C CA . ILE A 1 102 ? 2.002 -6.071 2.585 1.00 94.75 102 ILE A CA 1
ATOM 818 C C . ILE A 1 102 ? 2.034 -6.472 1.107 1.00 94.75 102 ILE A C 1
ATOM 820 O O . ILE A 1 102 ? 3.051 -6.940 0.601 1.00 94.75 102 ILE A O 1
ATOM 824 N N . VAL A 1 103 ? 0.925 -6.234 0.408 1.00 96.00 103 VAL A N 1
ATOM 825 C CA . VAL A 1 103 ? 0.748 -6.578 -1.002 1.00 96.00 103 VAL A CA 1
ATOM 826 C C . VAL A 1 103 ? 1.671 -5.755 -1.906 1.00 96.00 103 VAL A C 1
ATOM 828 O O . VAL A 1 103 ? 2.390 -6.329 -2.724 1.00 96.00 103 VAL A O 1
ATOM 831 N N . PHE A 1 104 ? 1.709 -4.430 -1.736 1.00 95.31 104 PHE A N 1
ATOM 832 C CA . PHE A 1 104 ? 2.590 -3.563 -2.524 1.00 95.31 104 PHE A CA 1
ATOM 833 C C . PHE A 1 104 ? 4.072 -3.824 -2.245 1.00 95.31 104 PHE A C 1
ATOM 835 O O . PHE A 1 104 ? 4.851 -3.921 -3.191 1.00 95.31 104 PHE A O 1
ATOM 842 N N . ILE A 1 105 ? 4.465 -3.997 -0.978 1.00 96.50 105 ILE A N 1
ATOM 843 C CA . ILE A 1 105 ? 5.852 -4.315 -0.608 1.00 96.50 105 ILE A CA 1
ATOM 844 C C . ILE A 1 105 ? 6.274 -5.635 -1.251 1.00 96.50 105 ILE A C 1
ATOM 846 O O . ILE A 1 105 ? 7.333 -5.691 -1.866 1.00 96.50 105 ILE A O 1
ATOM 850 N N . PHE A 1 106 ? 5.441 -6.675 -1.168 1.00 96.62 106 PHE A N 1
ATOM 851 C CA . PHE A 1 106 ? 5.750 -7.971 -1.770 1.00 96.62 106 PHE A CA 1
ATOM 852 C C . PHE A 1 106 ? 5.890 -7.883 -3.295 1.00 96.62 106 PHE A C 1
ATOM 854 O O . PHE A 1 106 ? 6.821 -8.442 -3.875 1.00 96.62 106 PHE A O 1
ATOM 861 N N . TYR A 1 107 ? 4.998 -7.140 -3.952 1.00 94.75 107 TYR A N 1
ATOM 862 C CA . TYR A 1 107 ? 5.066 -6.917 -5.392 1.00 94.75 107 TYR A CA 1
ATOM 863 C C . TYR A 1 107 ? 6.341 -6.180 -5.806 1.00 94.75 107 TYR A C 1
ATOM 865 O O . TYR A 1 107 ? 7.099 -6.688 -6.634 1.00 94.75 107 TYR A O 1
ATOM 873 N N . PHE A 1 108 ? 6.606 -5.010 -5.220 1.00 95.94 108 PHE A N 1
ATOM 874 C CA . PHE A 1 108 ? 7.765 -4.202 -5.586 1.00 95.94 108 PHE A CA 1
ATOM 875 C C . PHE A 1 108 ? 9.083 -4.850 -5.186 1.00 95.94 108 PHE A C 1
ATOM 877 O O . PHE A 1 108 ? 10.052 -4.729 -5.930 1.00 95.94 108 PHE A O 1
ATOM 884 N N . TRP A 1 109 ? 9.112 -5.605 -4.085 1.00 96.69 109 TRP A N 1
ATOM 885 C CA . TRP A 1 109 ? 10.238 -6.479 -3.770 1.00 96.69 109 TRP A CA 1
ATOM 886 C C . TRP A 1 109 ? 10.499 -7.419 -4.939 1.00 96.69 109 TRP A C 1
ATOM 888 O O . TRP A 1 109 ? 11.602 -7.414 -5.478 1.00 96.69 109 TRP A O 1
ATOM 898 N N . GLY A 1 110 ? 9.499 -8.196 -5.365 1.00 94.38 110 GLY A N 1
ATOM 899 C CA . GLY A 1 110 ? 9.665 -9.154 -6.457 1.00 94.38 110 GLY A CA 1
ATOM 900 C C . GLY A 1 110 ? 10.088 -8.492 -7.773 1.00 94.38 110 GLY A C 1
ATOM 901 O O . GLY A 1 110 ? 10.890 -9.056 -8.520 1.00 94.38 110 GLY A O 1
ATOM 902 N N . VAL A 1 111 ? 9.601 -7.278 -8.054 1.00 93.44 111 VAL A N 1
ATOM 903 C CA . VAL A 1 111 ? 10.034 -6.491 -9.220 1.00 93.44 111 VAL A CA 1
ATOM 904 C C . VAL A 1 111 ? 11.503 -6.089 -9.103 1.00 93.44 111 VAL A C 1
ATOM 906 O O . VAL A 1 111 ? 12.256 -6.282 -10.059 1.00 93.44 111 VAL A O 1
ATOM 909 N N . VAL A 1 112 ? 11.927 -5.545 -7.963 1.00 95.06 112 VAL A N 1
ATOM 910 C CA . VAL A 1 112 ? 13.316 -5.125 -7.743 1.00 95.06 112 VAL A CA 1
ATOM 911 C C . VAL A 1 112 ? 14.241 -6.334 -7.788 1.00 95.06 112 VAL A C 1
ATOM 913 O O . VAL A 1 112 ? 15.177 -6.338 -8.577 1.00 95.06 112 VAL A O 1
ATOM 916 N N . GLU A 1 113 ? 13.948 -7.388 -7.032 1.00 94.81 113 GLU A N 1
ATOM 917 C CA . GLU A 1 113 ? 14.766 -8.601 -6.965 1.00 94.81 113 GLU A CA 1
ATOM 918 C C . GLU A 1 113 ? 15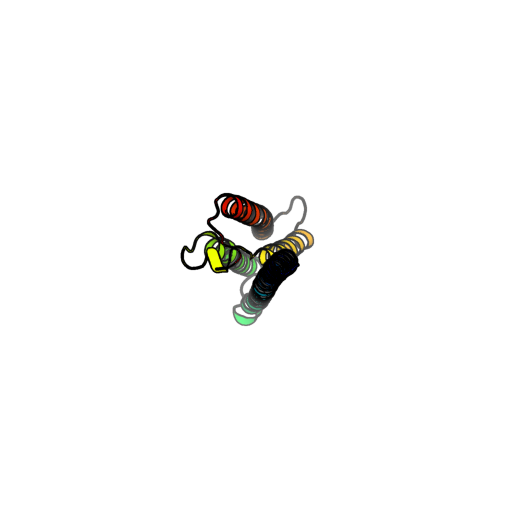.007 -9.215 -8.350 1.00 94.81 113 GLU A C 1
ATOM 920 O O . GLU A 1 113 ? 16.137 -9.553 -8.692 1.00 94.81 113 GLU A O 1
ATOM 925 N N . ARG A 1 114 ? 13.962 -9.316 -9.181 1.00 90.81 114 ARG A N 1
ATOM 926 C CA . ARG A 1 114 ? 14.078 -9.949 -10.503 1.00 90.81 114 ARG A CA 1
ATOM 927 C C . ARG A 1 114 ? 14.764 -9.088 -11.552 1.00 90.81 114 ARG A C 1
ATOM 929 O O . ARG A 1 114 ? 15.317 -9.636 -12.499 1.00 90.81 114 ARG A O 1
ATOM 936 N N . ASN A 1 115 ? 14.670 -7.765 -11.443 1.00 89.00 115 ASN A N 1
ATOM 937 C CA . ASN A 1 115 ? 15.112 -6.865 -12.509 1.00 89.00 115 ASN A CA 1
ATOM 938 C C . ASN A 1 115 ? 16.370 -6.066 -12.144 1.00 89.00 115 ASN A C 1
ATOM 940 O O . ASN A 1 115 ? 16.917 -5.384 -13.009 1.00 89.00 115 ASN A O 1
ATOM 944 N N . TRP A 1 116 ? 16.824 -6.099 -10.889 1.00 89.06 116 TRP A N 1
ATOM 945 C CA . TRP A 1 116 ? 17.978 -5.327 -10.446 1.00 89.06 116 TRP A CA 1
ATOM 946 C C . TRP A 1 116 ? 19.295 -5.986 -10.856 1.00 89.06 116 TRP A C 1
ATOM 948 O O . TRP A 1 116 ? 19.697 -7.011 -10.308 1.00 89.06 116 TRP A O 1
ATOM 958 N N . VAL A 1 117 ? 20.009 -5.349 -11.786 1.00 86.50 117 VAL A N 1
ATOM 959 C CA . VAL A 1 117 ? 21.356 -5.761 -12.193 1.00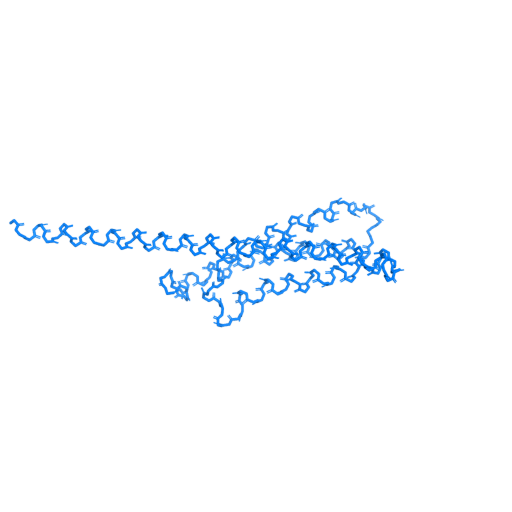 86.50 117 VAL A CA 1
ATOM 960 C C . VAL A 1 117 ? 22.382 -4.788 -11.604 1.00 86.50 117 VAL A C 1
ATOM 962 O O . VAL A 1 117 ? 22.363 -3.596 -11.940 1.00 86.50 117 VAL A O 1
ATOM 965 N N . PRO A 1 118 ? 23.301 -5.251 -10.732 1.00 82.06 118 PRO A N 1
ATOM 966 C CA . PRO A 1 118 ? 24.337 -4.399 -10.163 1.00 82.06 118 PRO A CA 1
ATOM 967 C C . PRO A 1 118 ? 25.141 -3.685 -11.254 1.00 82.06 118 PRO A C 1
ATOM 969 O O . PRO A 1 118 ? 25.590 -4.305 -12.215 1.00 82.06 118 PRO A O 1
ATOM 972 N N . LYS A 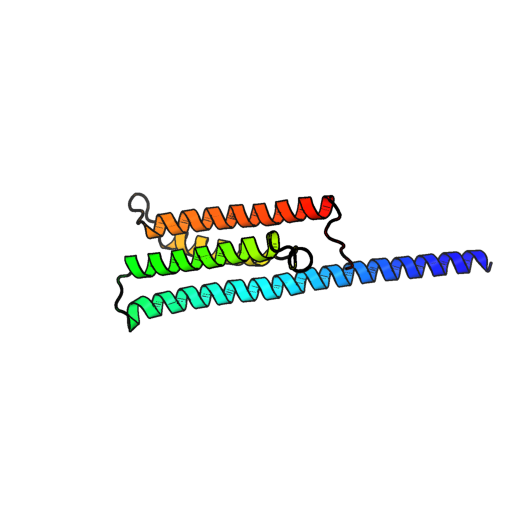1 119 ? 25.351 -2.373 -11.083 1.00 81.62 119 LYS A N 1
ATOM 973 C CA . LYS A 1 119 ? 26.112 -1.504 -12.004 1.00 81.62 119 LYS A CA 1
ATOM 974 C C . LYS A 1 119 ? 25.486 -1.300 -13.397 1.00 81.62 119 LYS A C 1
ATOM 976 O O . LYS A 1 119 ? 26.111 -0.659 -14.234 1.00 81.62 119 LYS A O 1
ATOM 981 N N . GLN A 1 120 ? 24.264 -1.785 -13.636 1.00 85.75 120 GLN A N 1
ATOM 982 C CA . GLN A 1 120 ? 23.513 -1.592 -14.887 1.00 85.75 120 GLN A CA 1
ATOM 983 C C . GLN A 1 120 ? 22.028 -1.303 -14.610 1.00 85.75 120 GLN A C 1
ATOM 985 O O . GLN A 1 120 ? 21.137 -1.791 -15.303 1.00 85.75 120 GLN A O 1
ATOM 990 N N . ALA A 1 121 ? 21.745 -0.524 -13.562 1.00 84.50 121 ALA A N 1
ATOM 991 C CA . ALA A 1 121 ? 20.374 -0.185 -13.204 1.00 84.50 121 ALA A CA 1
ATOM 992 C C . ALA A 1 121 ? 19.738 0.700 -14.287 1.00 84.50 121 ALA A C 1
ATOM 994 O O . ALA A 1 121 ? 20.208 1.802 -14.574 1.00 84.50 121 ALA A O 1
ATOM 995 N N . THR A 1 122 ? 18.646 0.221 -14.879 1.00 90.12 122 THR A N 1
ATOM 996 C CA . THR A 1 122 ? 17.839 1.006 -15.816 1.00 90.12 122 THR A CA 1
ATOM 997 C C . THR A 1 122 ? 16.944 1.993 -15.067 1.00 90.12 122 THR A C 1
ATOM 999 O O . THR A 1 122 ? 16.680 1.842 -13.871 1.00 90.12 122 THR A O 1
ATOM 1002 N N . ARG A 1 123 ? 16.388 2.979 -15.784 1.00 92.06 123 ARG A N 1
ATOM 1003 C CA . ARG A 1 123 ? 15.396 3.921 -15.235 1.00 92.06 123 ARG A CA 1
ATOM 1004 C C . ARG A 1 123 ? 14.255 3.206 -14.501 1.00 92.06 123 ARG A C 1
ATOM 1006 O O . ARG A 1 123 ? 13.905 3.597 -13.395 1.00 92.06 123 ARG A O 1
ATOM 1013 N N . ASN A 1 124 ? 13.702 2.147 -15.093 1.00 93.69 124 ASN A N 1
ATOM 1014 C CA . ASN A 1 124 ? 12.585 1.408 -14.501 1.00 93.69 124 ASN A CA 1
ATOM 1015 C C . ASN A 1 124 ? 13.005 0.659 -13.227 1.00 93.69 124 ASN A C 1
ATOM 1017 O O . ASN A 1 124 ? 12.211 0.563 -12.298 1.00 93.69 124 ASN A O 1
ATOM 1021 N N . ASN A 1 125 ? 14.255 0.185 -13.144 1.00 93.12 125 ASN A N 1
ATOM 1022 C CA . ASN A 1 125 ? 14.773 -0.424 -11.916 1.00 93.12 125 ASN A CA 1
ATOM 1023 C C . ASN A 1 125 ? 14.850 0.587 -10.774 1.00 93.12 125 ASN A C 1
ATOM 1025 O O . ASN A 1 125 ? 14.463 0.275 -9.652 1.00 93.12 125 ASN A O 1
ATOM 1029 N N . ILE A 1 126 ? 15.329 1.797 -11.070 1.00 93.44 126 ILE A N 1
ATOM 1030 C CA . ILE A 1 126 ? 15.434 2.878 -10.087 1.00 93.44 126 ILE A CA 1
ATOM 1031 C C . ILE A 1 126 ? 14.038 3.289 -9.609 1.00 93.44 126 ILE A C 1
ATOM 1033 O O . ILE A 1 126 ? 13.819 3.381 -8.405 1.00 93.44 126 ILE A O 1
ATOM 1037 N N . ILE A 1 127 ? 13.085 3.473 -10.531 1.00 94.81 127 ILE A N 1
ATOM 1038 C CA . ILE A 1 127 ? 11.696 3.806 -10.184 1.00 94.81 127 ILE A CA 1
ATOM 1039 C C . ILE A 1 127 ? 11.088 2.716 -9.291 1.00 94.81 127 ILE A C 1
ATOM 1041 O O . ILE A 1 127 ? 10.570 3.037 -8.228 1.00 94.81 127 ILE A O 1
ATOM 1045 N N . ALA A 1 128 ? 11.229 1.436 -9.648 1.00 95.31 128 ALA A N 1
ATOM 1046 C CA . ALA A 1 128 ? 10.709 0.334 -8.837 1.00 95.31 128 ALA A CA 1
ATOM 1047 C C . ALA A 1 128 ? 11.337 0.275 -7.429 1.00 95.31 128 ALA A C 1
ATOM 1049 O O . ALA A 1 128 ? 10.642 0.003 -6.453 1.00 95.31 128 ALA A O 1
ATOM 1050 N N . ALA A 1 129 ? 12.639 0.557 -7.300 1.00 95.38 129 ALA A N 1
ATOM 1051 C CA . ALA A 1 129 ? 13.312 0.611 -6.001 1.00 95.38 129 ALA A CA 1
ATOM 1052 C C . ALA A 1 129 ? 12.822 1.788 -5.139 1.00 95.38 129 ALA A C 1
ATOM 1054 O O . ALA A 1 129 ? 12.623 1.632 -3.934 1.00 95.38 129 ALA A O 1
ATOM 1055 N N . ILE A 1 130 ? 12.586 2.951 -5.755 1.00 95.75 130 ILE A N 1
ATOM 1056 C CA . ILE A 1 130 ? 11.994 4.113 -5.081 1.00 95.75 130 ILE A CA 1
ATOM 1057 C C . ILE A 1 130 ? 10.561 3.801 -4.644 1.00 95.75 130 ILE A C 1
ATOM 1059 O O . ILE A 1 130 ? 10.195 4.116 -3.516 1.00 95.75 130 ILE A O 1
ATOM 1063 N N . GLU A 1 131 ? 9.765 3.150 -5.491 1.00 95.88 131 GLU A N 1
ATOM 1064 C CA . GLU A 1 131 ? 8.395 2.746 -5.162 1.00 95.88 131 GLU A CA 1
ATOM 1065 C C . GLU A 1 131 ? 8.357 1.725 -4.020 1.00 95.88 131 GLU A C 1
ATOM 1067 O O . GLU A 1 131 ? 7.525 1.856 -3.123 1.00 95.88 131 GLU A O 1
ATOM 1072 N N . LEU A 1 132 ? 9.299 0.775 -3.970 1.00 97.38 132 LEU A N 1
ATOM 1073 C CA . LEU A 1 132 ? 9.452 -0.131 -2.829 1.00 97.38 132 LEU A CA 1
ATOM 1074 C C . LEU A 1 132 ? 9.726 0.643 -1.534 1.00 97.38 132 LEU A C 1
ATOM 1076 O O . LEU A 1 132 ? 9.036 0.443 -0.533 1.00 97.38 132 LEU A O 1
ATOM 1080 N N . ALA A 1 133 ? 10.711 1.545 -1.555 1.00 97.12 133 ALA A N 1
ATOM 1081 C CA . ALA A 1 133 ? 11.050 2.364 -0.395 1.00 97.12 133 ALA A CA 1
ATOM 1082 C C . ALA A 1 133 ? 9.865 3.242 0.039 1.00 97.12 133 ALA A C 1
ATOM 1084 O O . ALA A 1 133 ? 9.553 3.313 1.228 1.00 97.12 133 ALA A O 1
ATOM 1085 N N . ALA A 1 134 ? 9.159 3.846 -0.919 1.00 96.19 134 ALA A N 1
ATOM 1086 C CA . ALA A 1 134 ? 7.959 4.632 -0.667 1.00 96.19 134 ALA A CA 1
ATOM 1087 C C . ALA A 1 134 ? 6.853 3.782 -0.030 1.00 96.19 134 ALA A C 1
ATOM 1089 O O . ALA A 1 134 ? 6.271 4.208 0.959 1.00 96.19 134 ALA A O 1
ATOM 1090 N N . CYS A 1 135 ? 6.612 2.558 -0.509 1.00 96.06 135 CYS A N 1
ATOM 1091 C CA . CYS A 1 135 ? 5.620 1.654 0.078 1.00 96.06 135 CYS A CA 1
ATOM 1092 C C . CYS A 1 135 ? 5.960 1.266 1.523 1.00 96.06 135 CYS A C 1
ATOM 1094 O O . CYS A 1 135 ? 5.065 1.218 2.366 1.00 96.06 135 CYS A O 1
ATOM 1096 N N . VAL A 1 136 ? 7.239 1.030 1.835 1.00 96.56 136 VAL A N 1
ATOM 1097 C CA . VAL A 1 136 ? 7.685 0.761 3.213 1.00 96.56 136 VAL A CA 1
ATOM 1098 C C . VAL A 1 136 ? 7.448 1.982 4.104 1.00 96.56 136 VAL A C 1
ATOM 1100 O O . VAL A 1 136 ? 6.852 1.856 5.174 1.00 96.56 136 VAL A O 1
ATOM 1103 N N . VAL A 1 137 ? 7.856 3.172 3.653 1.00 96.00 137 VAL A N 1
ATOM 1104 C CA . VAL A 1 137 ? 7.660 4.426 4.398 1.00 96.00 137 VAL A CA 1
ATOM 1105 C C . VAL A 1 137 ? 6.174 4.726 4.588 1.00 96.00 137 VAL A C 1
ATOM 1107 O O . VAL A 1 137 ? 5.767 5.073 5.693 1.00 96.00 137 VAL A O 1
ATOM 1110 N N . SER A 1 138 ? 5.347 4.547 3.560 1.00 93.25 138 SER A N 1
ATOM 1111 C CA . SER A 1 138 ? 3.895 4.716 3.637 1.00 93.25 138 SER A CA 1
ATOM 1112 C C . SER A 1 138 ? 3.243 3.698 4.569 1.00 93.25 138 SER A C 1
ATOM 1114 O O . SER A 1 138 ? 2.365 4.075 5.340 1.00 93.25 138 SER A O 1
ATOM 1116 N N . GLY A 1 139 ? 3.697 2.442 4.579 1.00 92.75 139 GLY A N 1
ATOM 1117 C CA . GLY A 1 139 ? 3.219 1.429 5.521 1.00 92.75 139 GLY A CA 1
ATOM 1118 C C . GLY A 1 139 ? 3.535 1.785 6.976 1.00 92.75 139 GLY A C 1
ATOM 1119 O O . GLY A 1 139 ? 2.646 1.770 7.829 1.00 92.75 139 GLY A O 1
ATOM 1120 N N . ILE A 1 140 ? 4.777 2.192 7.257 1.00 94.56 140 ILE A N 1
ATOM 1121 C CA . ILE A 1 140 ? 5.187 2.671 8.588 1.00 94.56 140 ILE A CA 1
ATOM 1122 C C . ILE A 1 140 ? 4.423 3.948 8.960 1.00 94.56 140 ILE A C 1
ATOM 1124 O O . ILE A 1 140 ? 3.943 4.082 10.084 1.00 94.56 140 ILE A O 1
ATOM 1128 N N . GLY A 1 141 ? 4.270 4.875 8.015 1.00 91.88 141 GLY A N 1
ATOM 1129 C CA . GLY A 1 141 ? 3.538 6.124 8.195 1.00 91.88 141 GLY A CA 1
ATOM 1130 C C . GLY A 1 141 ? 2.062 5.896 8.511 1.00 91.88 141 GLY A C 1
ATOM 1131 O O . GLY A 1 141 ? 1.536 6.531 9.419 1.00 91.88 141 GLY A O 1
ATOM 1132 N N . ALA A 1 142 ? 1.405 4.951 7.834 1.00 89.31 142 ALA A N 1
ATOM 1133 C CA . ALA A 1 142 ? 0.023 4.573 8.116 1.00 89.31 142 ALA A CA 1
ATOM 1134 C C . ALA A 1 142 ? -0.122 4.007 9.539 1.00 89.31 142 ALA A C 1
ATOM 1136 O O . ALA A 1 142 ? -1.020 4.412 10.275 1.00 89.31 142 ALA A O 1
ATOM 1137 N N . LEU A 1 143 ? 0.805 3.143 9.970 1.00 89.81 143 LEU A N 1
ATOM 1138 C CA . LEU A 1 143 ? 0.839 2.630 11.345 1.00 89.81 143 LEU A CA 1
ATOM 1139 C C . LEU A 1 143 ? 1.067 3.747 12.373 1.00 89.81 143 LEU A C 1
ATOM 1141 O O . LEU A 1 143 ? 0.398 3.786 13.406 1.00 89.81 143 LEU A O 1
ATOM 1145 N N . ALA A 1 144 ? 1.980 4.677 12.090 1.00 90.31 144 ALA A N 1
ATOM 1146 C CA . ALA A 1 144 ? 2.254 5.813 12.963 1.00 90.31 144 ALA A CA 1
ATOM 1147 C C . ALA A 1 144 ? 1.038 6.746 13.079 1.00 90.31 144 ALA A C 1
ATOM 1149 O O . ALA A 1 144 ? 0.655 7.124 14.187 1.00 90.31 144 ALA A O 1
ATOM 1150 N N . LEU A 1 145 ? 0.389 7.076 11.958 1.00 88.38 145 LEU A N 1
ATOM 1151 C CA . LEU A 1 145 ? -0.825 7.894 11.927 1.00 88.38 145 LEU A CA 1
ATOM 1152 C C . LEU A 1 145 ? -1.969 7.220 12.685 1.00 88.38 145 LEU A C 1
ATOM 1154 O O . LEU A 1 145 ? -2.647 7.882 13.472 1.00 88.38 145 LEU A O 1
ATOM 1158 N N . PHE A 1 146 ? -2.145 5.910 12.511 1.00 86.44 146 PHE A N 1
ATOM 1159 C CA . PHE A 1 146 ? -3.101 5.132 13.288 1.00 86.44 146 PHE A CA 1
ATOM 1160 C C . PHE A 1 146 ? -2.808 5.211 14.790 1.00 86.44 146 PHE A C 1
ATOM 1162 O O . PHE A 1 146 ? -3.694 5.561 15.567 1.00 86.44 146 PHE A O 1
ATOM 1169 N N . ALA A 1 147 ? -1.562 4.974 15.209 1.00 86.44 147 ALA A N 1
ATOM 1170 C CA . ALA A 1 147 ? -1.173 5.027 16.617 1.00 86.44 147 ALA A CA 1
ATOM 1171 C C . ALA A 1 147 ? -1.391 6.421 17.235 1.00 86.44 147 ALA A C 1
ATOM 1173 O O . ALA A 1 147 ? -1.874 6.534 18.363 1.00 86.44 147 ALA A O 1
ATOM 1174 N N . ILE A 1 148 ? -1.078 7.490 16.497 1.00 86.62 148 ILE A N 1
ATOM 1175 C CA . ILE A 1 148 ? -1.312 8.877 16.928 1.00 86.62 148 ILE A CA 1
ATOM 1176 C C . ILE A 1 148 ? -2.813 9.151 17.091 1.00 86.62 148 ILE A C 1
ATOM 1178 O O . ILE A 1 148 ? -3.235 9.746 18.084 1.00 86.62 148 ILE A O 1
ATOM 1182 N N . ARG A 1 149 ? -3.640 8.705 16.142 1.00 83.25 149 ARG A N 1
ATOM 1183 C CA . ARG A 1 149 ? -5.099 8.901 16.180 1.00 83.25 149 ARG A CA 1
ATOM 1184 C C . ARG A 1 149 ? -5.772 8.102 17.282 1.00 83.25 149 ARG A C 1
ATOM 1186 O O . ARG A 1 149 ? -6.637 8.633 17.972 1.00 83.25 149 ARG A O 1
ATOM 1193 N N . TYR A 1 150 ? -5.315 6.873 17.490 1.00 80.75 150 TYR A N 1
ATOM 1194 C CA . TYR A 1 150 ? -5.761 6.022 18.583 1.00 80.75 150 TYR A CA 1
ATOM 1195 C C . TYR A 1 150 ? -5.473 6.669 19.946 1.00 80.75 150 TYR A C 1
ATOM 1197 O O . TYR A 1 150 ? -6.335 6.700 20.816 1.00 80.75 150 TYR A O 1
ATOM 1205 N N . ARG A 1 151 ? -4.288 7.274 20.116 1.00 81.94 151 ARG A N 1
ATOM 1206 C CA . ARG A 1 151 ? -3.926 8.003 21.347 1.00 81.94 151 ARG A CA 1
ATOM 1207 C C . ARG A 1 151 ? -4.686 9.315 21.546 1.00 81.94 151 ARG A C 1
ATOM 1209 O O . ARG A 1 151 ? -4.842 9.743 22.681 1.00 81.94 151 ARG A O 1
ATOM 1216 N N . THR A 1 152 ? -5.115 9.970 20.468 1.00 80.19 152 THR A N 1
ATOM 1217 C CA . THR A 1 152 ? -5.831 11.260 20.522 1.00 80.19 152 THR A CA 1
ATOM 1218 C C . THR A 1 152 ? -7.355 11.104 20.588 1.00 80.19 152 THR A C 1
ATOM 1220 O O . THR A 1 152 ? -8.071 12.089 20.425 1.00 80.19 152 THR A O 1
ATOM 1223 N N . SER A 1 153 ? -7.855 9.886 20.839 1.00 64.00 153 SER A N 1
ATOM 1224 C CA . SER A 1 153 ? -9.280 9.547 20.992 1.00 64.00 153 SER A CA 1
ATOM 1225 C C . SER A 1 153 ? -10.171 9.899 19.795 1.00 64.00 153 SER A C 1
ATOM 1227 O O . SER A 1 153 ? -11.388 9.918 19.924 1.00 64.00 153 SER A O 1
ATOM 1229 N N . LYS A 1 154 ? -9.592 10.165 18.616 1.00 61.12 154 LYS A N 1
ATOM 1230 C CA . LYS A 1 154 ? -10.360 10.471 17.393 1.00 61.12 154 LYS A CA 1
ATOM 1231 C C . LYS A 1 154 ? -10.926 9.231 16.701 1.00 61.12 154 LYS A C 1
ATOM 1233 O O . LYS A 1 154 ? -11.602 9.364 15.692 1.00 61.12 154 LYS A O 1
ATOM 1238 N N . ILE A 1 155 ? -10.590 8.040 17.187 1.00 61.47 155 ILE A N 1
ATOM 1239 C CA . ILE A 1 155 ? -11.087 6.773 16.657 1.00 61.47 155 ILE A CA 1
ATOM 1240 C C . ILE A 1 155 ? -11.812 6.094 17.810 1.00 61.47 155 ILE A C 1
ATOM 1242 O O . ILE A 1 155 ? -11.167 5.527 18.694 1.00 61.47 155 ILE A O 1
ATOM 1246 N N . ASP A 1 156 ? -13.137 6.201 17.825 1.00 62.41 156 ASP A N 1
ATOM 1247 C CA . ASP A 1 156 ? -13.961 5.442 18.757 1.00 62.41 156 ASP A CA 1
ATOM 1248 C C . ASP A 1 156 ? -14.060 3.999 18.232 1.00 62.41 156 ASP A C 1
ATOM 1250 O O . ASP A 1 156 ? -14.494 3.792 17.098 1.00 62.41 156 ASP A O 1
ATOM 1254 N N . PRO A 1 157 ? -13.633 2.974 18.991 1.00 58.62 157 PRO A N 1
ATOM 1255 C CA . PRO A 1 157 ? -13.740 1.588 18.543 1.00 58.62 157 PRO A CA 1
ATOM 1256 C C . PRO A 1 157 ? -15.193 1.115 18.350 1.00 58.62 157 PRO A C 1
ATOM 1258 O O . PRO A 1 157 ? -15.390 0.037 17.785 1.00 58.62 157 PRO A O 1
ATOM 1261 N N . LEU A 1 158 ? -16.188 1.882 18.823 1.00 57.12 158 LEU A N 1
ATOM 1262 C CA . LEU A 1 158 ? -17.601 1.490 18.877 1.00 57.12 158 LEU A CA 1
ATOM 1263 C C . LEU A 1 158 ? -18.540 2.298 17.979 1.00 57.12 158 LEU A C 1
ATOM 1265 O O . LEU A 1 158 ? -19.685 1.875 17.807 1.00 57.12 158 LEU A O 1
ATOM 1269 N N . VAL A 1 159 ? -18.079 3.414 17.408 1.00 50.66 159 VAL A N 1
ATOM 1270 C CA . VAL A 1 159 ? -18.850 4.219 16.443 1.00 50.66 159 VAL A CA 1
ATOM 1271 C C . VAL A 1 159 ? -18.441 3.814 15.034 1.00 50.66 159 VAL A C 1
ATOM 1273 O O . VAL A 1 159 ? -17.230 3.756 14.741 1.00 50.66 159 VAL A O 1
#

Secondary structure (DSSP, 8-state):
-HHHHHHHHHHHHHHHHHHHHHHHHHHHHHHHHHHHHHHHHHHHHHHHHHHHHHHHTT---HHHHHHHHHHHHHHHHHHHHHHHHH-TTTHHHHTT--HHHHHHHHHHHHHHHHH--TT---HHHHHHHHHHHHHHHHHHHHHHHHHHHHHTT-S-TT-

Sequence (159 aa):
MKFAEKVSSVQRHTEIIAQTNRDIWCLRFFAQNGVAFFAAWTAIRFILAFYTFLQVFLGLSLATSGTIVLVLAAVFAITFFFIPNFNAALVEQCAYQFAPWIVFIFYFWGVVERNWVPKQATRNNIIAAIELAACVVSGIGALALFAIRYRTSKIDPLV

Radius of gyration: 22.35 Å; chains: 1; bounding box: 57×24×80 Å

Organism: NCBI:txid433720

pLDDT: mean 88.03, std 9.82, range [50.66, 97.44]